Protein AF-A0A8T2R249-F1 (afdb_monomer)

pLDDT: mean 92.44, std 13.77, range [27.62, 98.5]

Foldseek 3Di:
DQVVLVHDPCLLVVLQDDWDKDKDKAKAFADQCLVPDFRFDWAFDQAAKKKKDWDQPDWWKWWADPNDTDTDHADVPDIDMAGGDLNCFQQLNPDDRTTMGTTHHHPDMIMMMMMGIHGDQQRWGHHHPVNDDPVRHRPDDTDGSVVVVVVRVPDPPPPDD

Radius of gyration: 17.22 Å; Cα contacts (8 Å, |Δi|>4): 319; chains: 1; bounding box: 46×31×44 Å

Organism: Ceratopteris richardii (NCBI:txid49495)

Nearest PDB structures (foldseek):
  6lsv-assembly2_B  TM=9.451E-01  e=2.651E-16  Arabidopsis thaliana
  5gja-assembly1_H  TM=9.416E-01  e=1.551E-15  Arabidopsis thaliana
  8x7c-assembly2_A  TM=9.583E-01  e=2.636E-15  Zea mays
  8x7d-assembly2_B  TM=9.302E-01  e=1.226E-15  Oryza sativa
  5o7y-assembly1_A  TM=8.932E-01  e=1.454E-14  Papaver somniferum

Secondary structure (DSSP, 8-state):
-TGGGTS-TTHHHHHH-SEEEEEEEEEE---S-TTS-EEEEEEPPPSSEEEEE--TT---EEEEETTEEEE-PPPTT--EEEE-HHHHHHTTTSS----EEEE--SS--EEEEEEEEEEPTT-EE---GGG-BTTB---S--EEHHHHHHHHTTTSSTT--

Mean predicted aligned error: 4.68 Å

Sequence (161 aa):
MSESLGLSAHRLEEMMGEMQQTILVNHYPPCPRPDLAIGIDTHTDVGAVSCLWQPDDVVGLQVLREGEWHPVSSARGALTIIVADQVQIAS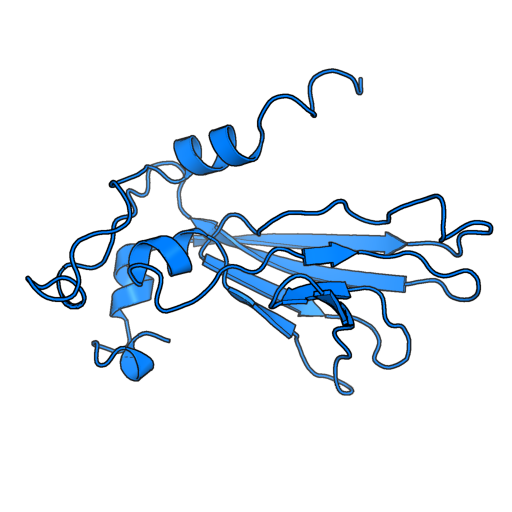NGIFKSPLHRGVLNKDKNRVSILSFYQLNPEQLVSPLEDLISDSSPPMYQPTRFKDHEQAAKGPLSANAS

InterPro domains:
  IPR005123 Oxoglutarate/iron-dependent dioxygenase domain [PS51471] (19-119)
  IPR027443 Isopenicillin N synthase-like superfamily [G3DSA:2.60.120.330] (1-153)
  IPR044861 Isopenicillin N synthase-like, Fe(2+) 2OG dioxygenase domain [PF03171] (21-118)
  IPR050295 Plant 2-oxoglutarate-dependent oxidoreductases [PTHR47991] (1-145)

Solvent-accessible surface area (backbone atoms only — not comparable to full-atom values): 9202 Å² total; per-residue (Å²): 115,26,50,85,72,76,43,58,74,54,55,54,54,67,58,46,53,70,64,49,79,49,79,47,80,48,79,43,65,51,27,96,53,37,91,81,48,69,68,39,70,82,41,63,51,81,24,44,39,34,44,34,38,54,55,59,89,58,79,32,46,31,38,54,53,100,92,42,80,40,78,52,80,40,58,82,94,44,69,50,76,44,50,6,45,51,42,14,40,32,51,56,58,72,48,66,43,52,45,29,31,29,49,45,40,64,83,52,73,44,58,35,42,38,38,38,34,29,53,40,55,79,38,64,42,37,42,40,70,94,71,49,43,97,92,37,63,78,82,53,73,74,40,36,43,45,59,52,52,54,59,77,56,53,99,76,71,87,86,79,131

Structure (mmCIF, N/CA/C/O backbone):
data_AF-A0A8T2R249-F1
#
_entry.id   AF-A0A8T2R249-F1
#
loop_
_atom_site.group_PDB
_atom_site.id
_atom_site.type_symbol
_atom_site.label_atom_id
_atom_site.label_alt_id
_atom_site.label_comp_id
_atom_site.label_asym_id
_atom_site.label_entity_id
_atom_site.label_seq_id
_atom_site.pdbx_PDB_ins_code
_atom_site.Cartn_x
_atom_site.Cartn_y
_atom_site.Cartn_z
_atom_site.occupancy
_atom_site.B_iso_or_equiv
_atom_site.auth_seq_id
_atom_site.auth_comp_id
_atom_site.auth_asym_id
_atom_site.auth_atom_id
_atom_site.pdbx_PDB_model_num
ATOM 1 N N . MET A 1 1 ? -14.879 2.872 2.490 1.00 95.12 1 MET A N 1
ATOM 2 C CA . MET A 1 1 ? -14.171 1.816 3.255 1.00 95.12 1 MET A CA 1
ATOM 3 C C . MET A 1 1 ? -14.852 1.533 4.590 1.00 95.12 1 MET A C 1
ATOM 5 O O . MET A 1 1 ? -15.062 0.369 4.889 1.00 95.12 1 MET A O 1
ATOM 9 N N . SER A 1 2 ? -15.236 2.543 5.381 1.00 98.19 2 SER A N 1
ATOM 10 C CA . SER A 1 2 ? -15.933 2.315 6.661 1.00 98.19 2 SER A CA 1
ATOM 11 C C . SER A 1 2 ? -17.276 1.594 6.483 1.00 98.19 2 SER A C 1
ATOM 13 O O . SER A 1 2 ? -17.535 0.595 7.142 1.00 98.19 2 SER A O 1
ATOM 15 N N . GLU A 1 3 ? -18.097 2.025 5.522 1.00 98.19 3 GLU A N 1
ATOM 16 C CA . GLU A 1 3 ? -19.424 1.430 5.287 1.00 98.19 3 GLU A CA 1
ATOM 17 C C . GLU A 1 3 ? -19.356 -0.041 4.857 1.00 98.19 3 GLU A C 1
ATOM 19 O O . GLU A 1 3 ? -20.197 -0.840 5.254 1.00 98.19 3 GLU A O 1
ATOM 24 N N . SER A 1 4 ? -18.322 -0.446 4.107 1.00 97.69 4 SER A N 1
ATOM 25 C CA . SER A 1 4 ? -18.124 -1.861 3.750 1.00 97.69 4 SER A CA 1
ATOM 26 C C . SER A 1 4 ? -17.741 -2.739 4.944 1.00 97.69 4 SER A C 1
ATOM 28 O O . SER A 1 4 ? -17.812 -3.957 4.838 1.00 97.69 4 SER A O 1
ATOM 30 N N . LEU A 1 5 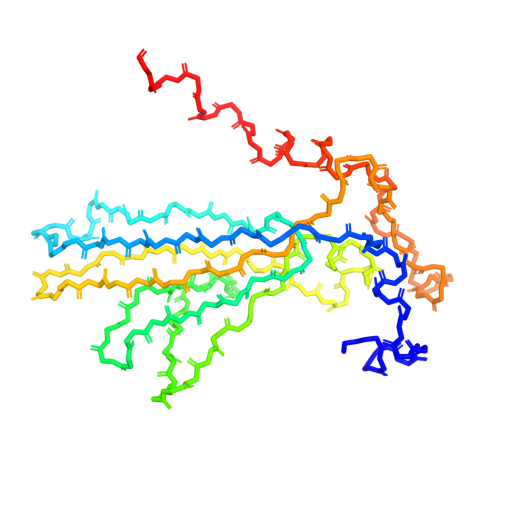? -17.339 -2.131 6.065 1.00 97.38 5 LEU A N 1
ATOM 31 C CA . LEU A 1 5 ? -17.143 -2.804 7.350 1.00 97.38 5 LEU A CA 1
ATOM 32 C C . LEU A 1 5 ? -18.419 -2.781 8.216 1.00 97.38 5 LEU A C 1
ATOM 34 O O . LEU A 1 5 ? -18.386 -3.251 9.346 1.00 97.38 5 LEU A O 1
ATOM 38 N N . GLY A 1 6 ? -19.531 -2.223 7.719 1.00 97.75 6 GLY A N 1
ATOM 39 C CA . GLY A 1 6 ? -20.770 -2.046 8.484 1.00 97.75 6 GLY A CA 1
ATOM 40 C C . GLY A 1 6 ? -20.739 -0.875 9.473 1.00 97.75 6 GLY A C 1
ATOM 41 O O . GLY A 1 6 ? -21.568 -0.823 10.376 1.00 97.75 6 GLY A O 1
ATOM 42 N N . LEU A 1 7 ? -19.789 0.051 9.319 1.00 97.94 7 LEU A N 1
ATOM 43 C CA . LEU A 1 7 ? -19.567 1.176 10.232 1.00 97.94 7 LEU A CA 1
ATOM 44 C C . LEU A 1 7 ? -20.142 2.483 9.676 1.00 97.94 7 LEU A C 1
ATOM 46 O O . LEU A 1 7 ? -20.473 2.580 8.491 1.00 97.94 7 LEU A O 1
ATOM 50 N N . SER A 1 8 ? -20.194 3.526 10.512 1.00 97.75 8 SER A N 1
ATOM 51 C CA . SER A 1 8 ? -20.499 4.882 10.043 1.00 97.75 8 SER A CA 1
ATOM 52 C C . SER A 1 8 ? -19.479 5.334 8.989 1.00 97.75 8 SER A C 1
ATOM 54 O O . SER A 1 8 ? -18.302 4.964 9.046 1.00 97.75 8 SER A O 1
ATOM 56 N N . ALA A 1 9 ? -19.912 6.148 8.020 1.00 97.06 9 ALA A N 1
ATOM 57 C CA . ALA A 1 9 ? -19.099 6.521 6.856 1.00 97.06 9 ALA A CA 1
ATOM 58 C C . ALA A 1 9 ? -17.700 7.060 7.218 1.00 97.06 9 ALA A C 1
ATOM 60 O O . ALA A 1 9 ? -16.714 6.729 6.553 1.00 97.06 9 ALA A O 1
ATOM 61 N N . HIS A 1 10 ? -17.595 7.782 8.334 1.00 96.62 10 HIS A N 1
ATOM 62 C CA . HIS A 1 10 ? -16.374 8.453 8.778 1.00 96.62 10 HIS A CA 1
ATOM 63 C C . HIS A 1 10 ? -15.566 7.678 9.829 1.00 96.62 10 HIS A C 1
ATOM 65 O O . HIS A 1 10 ? -14.514 8.145 10.241 1.00 96.62 10 HIS A O 1
ATOM 71 N N . ARG A 1 11 ? -15.976 6.469 10.240 1.00 97.94 11 ARG A N 1
ATOM 72 C CA . ARG A 1 11 ? -15.337 5.751 11.363 1.00 97.94 11 ARG A CA 1
ATOM 73 C C . ARG A 1 11 ? -13.834 5.500 11.188 1.00 97.94 11 ARG A C 1
ATOM 75 O O . ARG A 1 11 ? -13.075 5.616 12.150 1.00 97.94 11 ARG A O 1
ATOM 82 N N . LEU A 1 12 ? -13.385 5.147 9.979 1.00 97.44 12 LEU A N 1
ATOM 83 C CA . LEU A 1 12 ? -11.949 5.010 9.696 1.00 97.44 12 LEU A CA 1
ATOM 84 C C . LEU A 1 12 ? -11.249 6.371 9.678 1.00 97.44 12 LEU A C 1
ATOM 86 O O . LEU A 1 12 ? -10.172 6.490 10.243 1.00 97.44 12 LEU A O 1
ATOM 90 N N 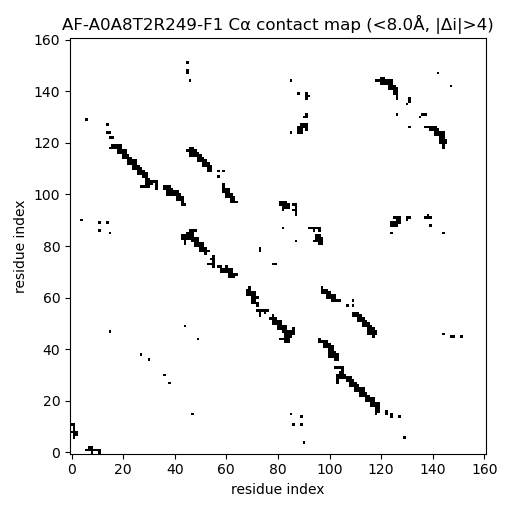. GLU A 1 13 ? -11.857 7.390 9.074 1.00 96.00 13 GLU A N 1
ATOM 91 C CA . GLU A 1 13 ? -11.309 8.752 9.020 1.00 96.00 13 GLU A CA 1
ATOM 92 C C . GLU A 1 13 ? -11.108 9.329 10.430 1.00 96.00 13 GLU A C 1
ATOM 94 O O . GLU A 1 13 ? -10.028 9.812 10.748 1.00 96.00 13 GLU A O 1
ATOM 99 N N . GLU A 1 14 ? -12.092 9.162 11.316 1.00 97.38 14 GLU A N 1
ATOM 100 C CA . GLU A 1 14 ? -12.011 9.540 12.731 1.00 97.38 14 GLU A CA 1
ATOM 101 C C . GLU A 1 14 ? -10.859 8.838 13.468 1.00 97.38 14 GLU A C 1
ATOM 103 O O . GLU A 1 14 ? -10.203 9.447 14.309 1.00 97.38 14 GLU A O 1
ATOM 108 N N . MET A 1 15 ? -10.597 7.560 13.158 1.00 97.38 15 MET A N 1
ATOM 109 C CA . MET A 1 15 ? -9.461 6.814 13.719 1.00 97.38 15 MET A CA 1
ATOM 110 C C . MET A 1 15 ? -8.115 7.289 13.160 1.00 97.38 15 MET A C 1
ATOM 112 O O . MET A 1 15 ? -7.117 7.242 13.874 1.00 97.38 15 MET A O 1
ATOM 116 N N . MET A 1 16 ? -8.056 7.733 11.903 1.00 96.12 16 MET A N 1
ATOM 117 C CA . MET A 1 16 ? -6.815 8.235 11.298 1.00 96.12 16 MET A CA 1
ATOM 118 C C . MET A 1 16 ? -6.513 9.685 11.704 1.00 96.12 16 MET A C 1
ATOM 120 O O . MET A 1 16 ? -5.348 10.077 11.721 1.00 96.12 16 MET A O 1
ATOM 124 N N . GLY A 1 17 ? -7.535 10.467 12.059 1.00 95.62 17 GLY A N 1
ATOM 125 C CA . GLY A 1 17 ? -7.393 11.881 12.396 1.00 95.62 17 GLY A CA 1
ATOM 126 C C . GLY A 1 17 ? -6.954 12.729 11.198 1.00 95.62 17 GLY A C 1
ATOM 127 O O . GLY A 1 17 ? -7.153 12.361 10.039 1.00 95.62 17 GLY A O 1
ATOM 128 N N . GLU A 1 18 ? -6.347 13.884 11.475 1.00 95.00 18 GLU A N 1
ATOM 129 C CA . GLU A 1 18 ? -5.757 14.715 10.424 1.00 95.00 18 GLU A CA 1
ATOM 130 C C . GLU A 1 18 ? -4.595 13.982 9.741 1.00 95.00 18 GLU A C 1
ATOM 132 O O . GLU A 1 18 ? -3.680 13.467 10.392 1.00 95.00 18 GLU A O 1
ATOM 137 N N . MET A 1 19 ? -4.625 13.970 8.408 1.00 95.50 19 MET A N 1
ATOM 138 C CA . MET A 1 19 ? -3.622 13.314 7.578 1.00 95.50 19 MET A CA 1
ATOM 139 C C . MET A 1 19 ? -2.840 14.330 6.749 1.00 95.50 19 MET A C 1
ATOM 141 O O . MET A 1 19 ? -3.387 15.310 6.244 1.00 95.50 19 MET A O 1
ATOM 145 N N . GLN A 1 20 ? -1.559 14.044 6.551 1.00 95.62 20 GLN A N 1
ATOM 146 C CA . GLN A 1 20 ? -0.689 14.761 5.633 1.00 95.62 20 GLN A CA 1
ATOM 147 C C . GLN A 1 20 ? -0.602 14.016 4.300 1.00 95.62 20 GLN A C 1
ATOM 149 O O . GLN A 1 20 ? -0.419 12.798 4.257 1.00 95.62 20 GLN A O 1
ATOM 154 N N . GLN A 1 21 ? -0.694 14.767 3.203 1.00 96.38 21 GLN A N 1
ATOM 155 C CA . GLN A 1 21 ? -0.478 14.246 1.860 1.00 96.38 21 GLN A CA 1
ATOM 156 C C . GLN A 1 21 ? 0.978 14.454 1.429 1.00 96.38 21 GLN A C 1
ATOM 158 O O . GLN A 1 21 ? 1.487 15.576 1.467 1.00 96.38 21 GLN A O 1
ATOM 163 N N . THR A 1 22 ? 1.614 13.389 0.945 1.00 95.62 22 THR A N 1
ATOM 164 C CA . THR A 1 22 ? 2.954 13.433 0.343 1.00 95.62 22 THR A CA 1
ATOM 165 C C . THR A 1 22 ? 2.884 12.898 -1.081 1.00 95.62 22 THR A C 1
ATOM 167 O O . THR A 1 22 ? 2.353 11.812 -1.303 1.00 95.62 22 THR A O 1
ATOM 170 N N . ILE A 1 23 ? 3.432 13.635 -2.052 1.00 97.06 23 ILE A N 1
ATOM 171 C CA . ILE A 1 23 ? 3.497 13.202 -3.454 1.00 97.06 23 ILE A CA 1
ATOM 172 C C . ILE A 1 23 ? 4.936 12.832 -3.811 1.00 97.06 23 ILE A C 1
ATOM 174 O O . ILE A 1 23 ? 5.854 13.624 -3.610 1.00 97.06 23 ILE A O 1
ATOM 178 N N . LEU A 1 24 ? 5.116 11.644 -4.386 1.00 95.88 24 LEU A N 1
ATOM 179 C CA . LEU A 1 24 ? 6.390 11.136 -4.882 1.00 95.88 24 LEU A CA 1
ATOM 180 C C . LEU A 1 24 ? 6.286 10.833 -6.377 1.00 95.88 24 LEU A C 1
ATOM 182 O O . LEU A 1 24 ? 5.368 10.143 -6.822 1.00 95.88 24 LEU A O 1
ATOM 186 N N . VAL A 1 25 ? 7.258 11.312 -7.149 1.00 97.06 25 VAL A N 1
ATOM 187 C CA . VAL A 1 25 ? 7.397 10.978 -8.569 1.00 97.06 25 VAL A CA 1
ATOM 188 C C . VAL A 1 25 ? 8.602 10.066 -8.730 1.00 97.06 25 VAL A C 1
ATOM 190 O O . VAL A 1 25 ? 9.734 10.483 -8.497 1.00 97.06 25 VAL A O 1
ATOM 193 N N . ASN A 1 26 ? 8.359 8.830 -9.152 1.00 96.06 26 ASN A N 1
ATOM 194 C CA . ASN A 1 26 ? 9.415 7.863 -9.420 1.00 96.06 26 ASN A CA 1
ATOM 195 C C . ASN A 1 26 ? 9.686 7.780 -10.920 1.00 96.06 26 ASN A C 1
ATOM 197 O O . ASN A 1 26 ? 8.752 7.679 -11.718 1.00 96.06 26 ASN A O 1
ATOM 201 N N . HIS A 1 27 ? 10.964 7.758 -11.290 1.00 96.12 27 HIS A N 1
ATOM 202 C CA . HIS A 1 27 ? 11.421 7.530 -12.656 1.00 96.12 27 HIS A CA 1
ATOM 203 C C . HIS A 1 27 ? 12.341 6.308 -1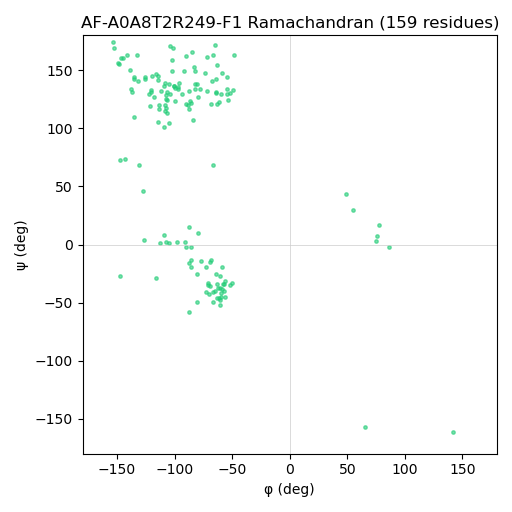2.698 1.00 96.12 27 HIS A C 1
ATOM 205 O O . HIS A 1 27 ? 13.397 6.293 -12.069 1.00 96.12 27 HIS A O 1
ATOM 211 N N . TYR A 1 28 ? 11.938 5.295 -13.462 1.00 96.06 28 TYR A N 1
ATOM 212 C CA . TYR A 1 28 ? 12.654 4.038 -13.634 1.00 96.06 28 TYR A CA 1
ATOM 213 C C . TYR A 1 28 ? 13.122 3.915 -15.092 1.00 96.06 28 TYR A C 1
ATOM 215 O O . TYR A 1 28 ? 12.289 3.665 -15.973 1.00 96.06 28 TYR A O 1
ATOM 223 N N . PRO A 1 29 ? 14.421 4.096 -15.379 1.00 95.88 29 PRO A N 1
ATOM 224 C CA . PRO A 1 29 ? 14.945 3.923 -16.727 1.00 95.88 29 PRO A CA 1
ATOM 225 C C . PRO A 1 29 ? 14.988 2.439 -17.143 1.00 95.88 29 PRO A C 1
ATOM 227 O O . PRO A 1 29 ? 14.977 1.558 -16.275 1.00 95.88 29 PRO A O 1
ATOM 230 N N . PRO A 1 30 ? 15.084 2.143 -18.455 1.00 96.50 30 PRO A N 1
ATOM 231 C CA . PRO A 1 30 ? 15.343 0.798 -18.946 1.00 96.50 30 PRO A CA 1
ATOM 232 C C . PRO A 1 30 ? 16.570 0.173 -18.278 1.00 96.50 30 PRO A C 1
ATOM 234 O O . PRO A 1 30 ? 17.646 0.771 -18.223 1.00 96.50 30 PRO A O 1
ATOM 237 N N . CYS A 1 31 ? 16.416 -1.053 -17.790 1.00 97.00 31 CYS A N 1
ATOM 238 C CA . CYS A 1 31 ? 17.463 -1.807 -17.120 1.00 97.00 31 CYS A CA 1
ATOM 239 C C . CYS A 1 31 ? 17.939 -2.956 -18.023 1.00 97.00 31 CYS A C 1
ATOM 241 O O . CYS A 1 31 ? 17.137 -3.831 -18.341 1.00 97.00 31 CYS A O 1
ATOM 243 N N . PRO A 1 32 ? 19.228 -3.030 -18.415 1.00 96.19 32 PRO A N 1
ATOM 244 C CA . PRO A 1 32 ? 19.736 -4.110 -19.270 1.00 96.19 32 PRO A CA 1
ATOM 245 C C . PRO A 1 32 ? 19.601 -5.516 -18.668 1.00 96.19 32 PRO A C 1
ATOM 247 O O . PRO A 1 32 ? 19.540 -6.499 -19.411 1.00 96.19 32 PRO A O 1
ATOM 250 N N . ARG A 1 33 ? 19.584 -5.599 -17.331 1.00 96.06 33 ARG A N 1
ATOM 251 C CA . ARG A 1 33 ? 19.488 -6.824 -16.526 1.00 96.06 33 ARG A CA 1
ATOM 252 C C . ARG A 1 33 ? 18.393 -6.674 -15.459 1.00 96.06 33 ARG A C 1
ATOM 254 O O . ARG A 1 33 ? 18.712 -6.595 -14.274 1.00 96.06 33 ARG A O 1
ATOM 261 N N . PRO A 1 34 ? 17.108 -6.606 -15.860 1.00 94.75 34 PRO A N 1
ATOM 262 C CA . PRO A 1 34 ? 16.000 -6.439 -14.917 1.00 94.75 34 PRO A CA 1
ATOM 263 C C . PRO A 1 34 ? 15.793 -7.686 -14.040 1.00 94.75 34 PRO A C 1
ATOM 265 O O . PRO A 1 34 ? 15.099 -7.627 -13.037 1.00 94.75 34 PRO A O 1
ATOM 268 N N . ASP A 1 35 ? 16.419 -8.809 -14.401 1.00 94.62 35 ASP A N 1
ATOM 269 C CA . ASP A 1 35 ? 16.510 -10.031 -13.604 1.00 94.62 35 ASP A CA 1
ATOM 270 C C . ASP A 1 35 ? 17.462 -9.909 -12.401 1.00 94.62 35 ASP A C 1
ATOM 272 O O . ASP A 1 35 ? 17.363 -10.700 -11.468 1.00 94.62 35 ASP A O 1
ATOM 276 N N . LEU A 1 36 ? 18.375 -8.927 -12.412 1.00 95.94 36 LEU A N 1
ATOM 277 C CA . LEU A 1 36 ? 19.380 -8.709 -11.363 1.00 95.94 36 LEU A CA 1
ATOM 278 C C . LEU A 1 36 ? 19.173 -7.415 -10.562 1.00 95.94 36 LEU A C 1
ATOM 280 O O . LEU A 1 36 ? 19.991 -7.102 -9.700 1.00 95.94 36 LEU A O 1
ATOM 284 N N . ALA A 1 37 ? 18.132 -6.637 -10.857 1.00 95.38 37 ALA A N 1
ATOM 285 C CA . ALA A 1 37 ? 17.889 -5.343 -10.229 1.00 95.38 37 ALA A CA 1
ATOM 286 C C . ALA A 1 37 ? 16.404 -5.146 -9.909 1.00 95.38 37 ALA A C 1
ATOM 288 O O . ALA A 1 37 ? 15.530 -5.639 -10.620 1.00 95.38 37 ALA A O 1
ATOM 289 N N . ILE A 1 38 ? 16.125 -4.377 -8.858 1.00 95.50 38 ILE A N 1
ATOM 290 C CA . ILE A 1 38 ? 14.772 -3.999 -8.445 1.00 95.50 38 ILE A CA 1
ATOM 291 C C . ILE A 1 38 ? 14.627 -2.476 -8.492 1.00 95.50 38 ILE A C 1
ATOM 293 O O . ILE A 1 38 ? 15.589 -1.751 -8.249 1.00 95.50 38 ILE A O 1
ATOM 297 N N . GLY A 1 39 ? 13.442 -1.984 -8.854 1.00 95.19 39 GLY A N 1
ATOM 298 C CA . GLY A 1 39 ? 13.154 -0.551 -8.886 1.00 95.19 39 GLY A CA 1
ATOM 299 C C . GLY A 1 39 ? 12.836 -0.008 -7.497 1.00 95.19 39 GLY A C 1
ATOM 300 O O . GLY A 1 39 ? 13.404 0.993 -7.078 1.00 95.19 39 GLY A O 1
ATOM 301 N N . ILE A 1 40 ? 11.935 -0.677 -6.781 1.00 94.88 40 ILE A N 1
ATOM 302 C CA . ILE A 1 40 ? 11.709 -0.474 -5.347 1.00 94.88 40 ILE A CA 1
ATOM 303 C C . ILE A 1 40 ? 11.525 -1.843 -4.703 1.00 94.88 40 ILE A C 1
ATOM 305 O O . ILE A 1 40 ? 10.830 -2.697 -5.264 1.00 94.88 40 ILE A O 1
ATOM 309 N N . ASP A 1 41 ? 12.203 -2.051 -3.577 1.00 95.06 41 ASP A N 1
ATOM 310 C CA . ASP A 1 41 ? 12.238 -3.335 -2.882 1.00 95.06 41 ASP A CA 1
ATOM 311 C C . ASP A 1 41 ? 10.854 -3.743 -2.346 1.00 95.06 41 ASP A C 1
ATOM 313 O O . ASP A 1 41 ? 9.884 -2.986 -2.409 1.00 95.06 41 ASP A O 1
ATOM 317 N N . THR A 1 42 ? 10.749 -4.969 -1.849 1.00 95.94 42 THR A N 1
ATOM 318 C CA . THR A 1 42 ? 9.526 -5.525 -1.274 1.00 95.94 42 THR A CA 1
ATOM 319 C C . THR A 1 42 ? 9.175 -4.824 0.035 1.00 95.94 42 THR A C 1
ATOM 321 O O . THR A 1 42 ? 9.947 -4.872 0.988 1.00 95.94 42 THR A O 1
ATOM 324 N N . HIS A 1 43 ? 7.996 -4.209 0.099 1.00 95.88 43 HIS A N 1
ATOM 325 C CA . HIS A 1 43 ? 7.513 -3.503 1.287 1.00 95.88 43 HIS A CA 1
ATOM 326 C C . HIS A 1 43 ? 5.981 -3.477 1.352 1.00 95.88 43 HIS A C 1
ATOM 328 O O . HIS A 1 43 ? 5.295 -3.847 0.398 1.00 95.88 43 HIS A O 1
ATOM 334 N N . THR A 1 44 ? 5.450 -3.057 2.497 1.00 96.88 44 THR A N 1
ATOM 335 C CA . THR A 1 44 ? 4.088 -2.529 2.638 1.00 96.88 44 THR A CA 1
ATOM 336 C C . THR A 1 44 ? 4.145 -1.008 2.727 1.00 96.88 44 THR A C 1
ATOM 338 O O . THR A 1 44 ? 5.182 -0.436 3.074 1.00 96.88 44 THR A O 1
ATOM 341 N N . ASP A 1 45 ? 3.034 -0.342 2.418 1.00 96.19 45 ASP A N 1
ATOM 342 C CA . ASP A 1 45 ? 2.948 1.106 2.580 1.00 96.19 45 ASP A CA 1
ATOM 343 C C . ASP A 1 45 ? 2.629 1.470 4.031 1.00 96.19 45 ASP A C 1
ATOM 345 O O . ASP A 1 45 ? 1.692 0.945 4.638 1.00 96.19 45 ASP A O 1
ATOM 349 N N . VAL A 1 46 ? 3.365 2.445 4.564 1.00 92.88 46 VAL A N 1
ATOM 350 C CA . VAL A 1 46 ? 3.084 3.039 5.872 1.00 92.88 46 VAL A CA 1
ATOM 351 C C . VAL A 1 46 ? 2.149 4.237 5.693 1.00 92.88 46 VAL A C 1
ATOM 353 O O . VAL A 1 46 ? 2.483 5.202 5.010 1.00 92.88 46 VAL A O 1
ATOM 356 N N . GLY A 1 47 ? 0.977 4.200 6.329 1.00 95.88 47 GLY A N 1
ATOM 357 C CA . GLY A 1 47 ? -0.040 5.255 6.233 1.00 95.88 47 GLY A CA 1
ATOM 358 C C . GLY A 1 47 ? -1.453 4.682 6.192 1.00 95.88 47 GLY A C 1
ATOM 359 O O . GLY A 1 47 ? -1.665 3.530 6.574 1.00 95.88 47 GLY A O 1
ATOM 360 N N . ALA A 1 48 ? -2.415 5.477 5.722 1.00 97.25 48 ALA A N 1
ATOM 361 C CA . ALA A 1 48 ? -3.801 5.050 5.546 1.00 97.25 48 ALA A CA 1
ATOM 362 C C . ALA A 1 48 ? -4.035 4.392 4.174 1.00 97.25 48 ALA A C 1
ATOM 364 O O . ALA A 1 48 ? -4.432 3.228 4.092 1.00 97.25 48 ALA A O 1
ATOM 365 N N . VAL A 1 49 ? -3.755 5.126 3.095 1.00 97.62 49 VAL A N 1
ATOM 366 C CA . VAL A 1 49 ? -3.871 4.658 1.706 1.00 97.62 49 VAL A CA 1
ATOM 367 C C . VAL A 1 49 ? -2.827 5.331 0.816 1.00 97.62 49 VAL A C 1
ATOM 369 O O . VAL A 1 49 ? -2.401 6.458 1.091 1.00 97.62 49 VAL A O 1
ATOM 372 N N . SER A 1 50 ? -2.488 4.668 -0.288 1.00 97.38 50 SER A N 1
ATOM 373 C CA . SER A 1 50 ? -1.661 5.221 -1.361 1.00 97.38 50 SER A CA 1
ATOM 374 C C . SER A 1 50 ? -2.421 5.209 -2.680 1.00 97.38 50 SER A C 1
ATOM 376 O O . SER A 1 50 ? -3.007 4.197 -3.070 1.00 97.38 50 SER A O 1
ATOM 378 N N . CYS A 1 51 ? -2.383 6.329 -3.396 1.00 97.44 51 CYS A N 1
ATOM 379 C CA . CYS A 1 51 ? -2.967 6.479 -4.724 1.00 97.44 51 CYS A CA 1
ATOM 380 C C . CYS A 1 51 ? -1.844 6.516 -5.758 1.00 97.44 51 CYS A C 1
ATOM 382 O O . CYS A 1 51 ? -1.060 7.464 -5.795 1.00 97.44 51 CYS A O 1
ATOM 384 N N . LEU A 1 52 ? -1.774 5.495 -6.604 1.00 96.94 52 LEU A N 1
ATOM 385 C CA . LEU A 1 52 ? -0.754 5.337 -7.630 1.00 96.94 52 LEU A CA 1
ATOM 386 C C . LEU A 1 52 ? -1.338 5.612 -9.015 1.00 96.94 52 LEU A C 1
ATOM 388 O O . LEU A 1 52 ? -2.260 4.932 -9.467 1.00 96.94 52 LEU A O 1
ATOM 392 N N . TRP A 1 53 ? -0.714 6.540 -9.728 1.00 95.88 53 TRP A N 1
ATOM 393 C CA . TRP A 1 53 ? -0.819 6.650 -11.174 1.00 95.88 53 TRP A CA 1
ATOM 394 C C . TRP A 1 53 ? 0.410 6.031 -11.847 1.00 95.88 53 TRP A C 1
ATOM 396 O O . TRP A 1 53 ? 1.551 6.268 -11.439 1.00 95.88 53 TRP A O 1
ATOM 406 N N . GLN A 1 54 ? 0.178 5.267 -12.912 1.00 92.88 54 GLN A N 1
ATOM 407 C CA . GLN A 1 54 ? 1.216 4.723 -13.786 1.00 92.88 54 GLN A CA 1
ATOM 408 C C . GLN A 1 54 ? 0.679 4.577 -15.225 1.00 92.88 54 GLN A C 1
ATOM 410 O O . GLN A 1 54 ? -0.537 4.458 -15.399 1.00 92.88 54 GLN A O 1
ATOM 415 N N . PRO A 1 55 ? 1.555 4.571 -16.248 1.00 90.44 55 PRO A N 1
ATOM 416 C CA . PRO A 1 55 ? 1.179 4.286 -17.631 1.00 90.44 55 PRO A CA 1
ATOM 417 C C . PRO A 1 55 ? 0.441 2.949 -17.778 1.00 90.44 55 PRO A C 1
ATOM 419 O O . PRO A 1 55 ? 0.766 1.974 -17.102 1.00 90.44 55 PRO A O 1
ATOM 422 N N . ASP A 1 56 ? -0.528 2.898 -18.693 1.00 89.12 56 ASP A N 1
ATOM 423 C CA . ASP A 1 56 ? -1.329 1.703 -18.994 1.00 89.12 56 ASP A CA 1
ATOM 424 C C . ASP A 1 56 ? -0.571 0.676 -19.859 1.00 89.12 56 ASP A C 1
ATOM 426 O O . ASP A 1 56 ? -0.971 -0.484 -19.946 1.00 89.12 56 ASP A O 1
ATOM 430 N N . ASP A 1 57 ? 0.549 1.074 -20.467 1.00 88.94 57 ASP A N 1
ATOM 431 C CA . ASP A 1 57 ? 1.348 0.268 -21.393 1.00 88.94 57 ASP A CA 1
ATOM 432 C C . ASP A 1 57 ? 2.710 -0.187 -20.823 1.00 88.94 57 ASP A C 1
ATOM 434 O O . ASP A 1 57 ? 3.542 -0.734 -21.563 1.00 88.94 57 ASP A O 1
ATOM 438 N N . VAL A 1 58 ? 2.945 0.038 -19.521 1.00 88.50 58 VAL A N 1
ATOM 439 C CA . VAL A 1 58 ? 4.160 -0.377 -18.800 1.00 88.50 58 VAL A CA 1
ATOM 440 C C . VAL A 1 58 ? 3.809 -1.005 -17.452 1.00 88.50 58 VAL A C 1
ATOM 442 O O . VAL A 1 58 ? 3.432 -0.326 -16.498 1.00 88.50 58 VAL A O 1
ATOM 445 N N . VAL A 1 59 ? 4.005 -2.318 -17.338 1.00 87.44 59 VAL A N 1
ATOM 446 C CA . VAL A 1 59 ? 3.864 -3.036 -16.066 1.00 87.44 59 VAL A CA 1
ATOM 447 C C . VAL A 1 59 ? 5.126 -2.836 -15.231 1.00 87.44 59 VAL A C 1
ATOM 449 O O . VAL A 1 59 ? 6.232 -3.106 -15.696 1.00 87.44 59 VAL A O 1
ATOM 452 N N . GLY A 1 60 ? 4.963 -2.384 -13.988 1.00 92.12 60 GLY A N 1
ATOM 453 C CA . GLY A 1 60 ? 6.080 -2.252 -13.049 1.00 92.12 60 GLY A CA 1
ATOM 454 C C . GLY A 1 60 ? 5.713 -2.487 -11.591 1.00 92.12 60 GLY A C 1
ATOM 455 O O . GLY A 1 60 ? 6.563 -2.939 -10.840 1.00 92.12 60 GLY A O 1
ATOM 456 N N . LEU A 1 61 ? 4.466 -2.252 -11.176 1.00 96.38 61 LEU A N 1
ATOM 457 C CA . LEU A 1 61 ? 4.007 -2.664 -9.849 1.00 96.38 61 LEU A CA 1
ATOM 458 C C . LEU A 1 61 ? 3.694 -4.168 -9.837 1.00 96.38 61 LEU A C 1
ATOM 460 O O . LEU A 1 61 ? 2.987 -4.665 -10.718 1.00 96.38 61 LEU A O 1
ATOM 464 N N . GLN A 1 62 ? 4.175 -4.871 -8.814 1.00 97.44 62 GLN A N 1
ATOM 465 C CA . GLN A 1 62 ? 3.756 -6.230 -8.486 1.00 97.44 62 GLN A CA 1
ATOM 466 C C . GLN A 1 62 ? 3.290 -6.307 -7.035 1.00 97.44 62 GLN A C 1
ATOM 468 O O . GLN A 1 62 ? 3.903 -5.695 -6.165 1.00 97.44 62 GLN A O 1
ATOM 473 N N . VAL A 1 63 ? 2.246 -7.091 -6.781 1.00 97.75 63 VAL A N 1
ATOM 474 C CA . VAL A 1 63 ? 1.734 -7.396 -5.437 1.00 97.75 63 VAL A CA 1
ATOM 475 C C . VAL A 1 63 ? 1.920 -8.879 -5.144 1.00 97.75 63 VAL A C 1
ATOM 477 O O . VAL A 1 63 ? 1.752 -9.713 -6.035 1.00 97.75 63 VAL A O 1
ATOM 480 N N . LEU A 1 64 ? 2.282 -9.212 -3.910 1.00 97.62 64 LEU A N 1
ATOM 481 C CA . LEU A 1 64 ? 2.396 -10.589 -3.454 1.00 97.62 64 LEU A CA 1
ATOM 482 C C . LEU A 1 64 ? 1.025 -11.070 -2.978 1.00 97.62 64 LEU A C 1
ATOM 484 O O . LEU A 1 64 ? 0.437 -10.496 -2.059 1.00 97.62 64 LEU A O 1
ATOM 488 N N . ARG A 1 65 ? 0.524 -12.146 -3.576 1.00 94.81 65 ARG A N 1
ATOM 489 C CA . ARG A 1 65 ? -0.720 -12.801 -3.172 1.00 94.81 65 ARG A CA 1
ATOM 490 C C . ARG A 1 65 ? -0.503 -14.304 -3.190 1.00 94.81 65 ARG A C 1
ATOM 492 O O . ARG A 1 65 ? 0.031 -14.832 -4.150 1.00 94.81 65 ARG A O 1
ATOM 499 N N . GLU A 1 66 ? -0.897 -14.982 -2.112 1.00 94.88 66 GLU A N 1
ATOM 500 C CA . GLU A 1 66 ? -0.838 -16.454 -2.021 1.00 94.88 66 GLU A CA 1
ATOM 501 C C . GLU A 1 66 ? 0.571 -17.034 -2.304 1.00 94.88 66 GLU A C 1
ATOM 503 O O . GLU A 1 66 ? 0.717 -18.159 -2.762 1.00 94.88 66 GLU A O 1
ATOM 508 N N . GLY A 1 67 ? 1.626 -16.266 -1.995 1.00 95.38 67 GLY A N 1
ATOM 509 C CA . GLY A 1 67 ? 3.024 -16.655 -2.220 1.00 95.38 67 GLY A CA 1
ATOM 510 C C . GLY A 1 67 ? 3.564 -16.341 -3.619 1.00 95.38 67 GLY A C 1
ATOM 511 O O . GLY A 1 67 ? 4.753 -16.542 -3.861 1.00 95.38 67 GLY A O 1
ATOM 512 N N . GLU A 1 68 ? 2.738 -15.795 -4.512 1.00 97.75 68 GLU A N 1
ATOM 513 C CA . GLU A 1 68 ? 3.101 -15.487 -5.894 1.00 97.75 68 GLU A CA 1
ATOM 514 C C . GLU A 1 68 ? 3.042 -13.984 -6.194 1.00 97.75 68 GLU A C 1
ATOM 516 O O . GLU A 1 68 ? 2.238 -13.226 -5.643 1.00 97.75 68 GLU A O 1
ATOM 521 N N . TRP A 1 69 ? 3.939 -13.529 -7.072 1.00 97.69 69 TRP A N 1
ATOM 522 C CA . TRP A 1 69 ? 4.007 -12.135 -7.505 1.00 97.69 69 TRP A CA 1
ATOM 523 C C . TRP A 1 69 ? 3.089 -11.901 -8.701 1.00 97.69 69 TRP A C 1
ATOM 525 O O . TRP A 1 69 ? 3.337 -12.418 -9.790 1.00 97.69 69 TRP A O 1
ATOM 535 N N . HIS A 1 70 ? 2.081 -11.050 -8.526 1.00 96.75 70 HIS A N 1
ATOM 536 C CA . HIS A 1 70 ? 1.139 -10.697 -9.581 1.00 96.75 70 HIS A CA 1
ATOM 537 C C . HIS A 1 70 ? 1.390 -9.280 -10.100 1.00 96.75 70 HIS A C 1
ATOM 539 O O . HIS A 1 70 ? 1.494 -8.346 -9.300 1.00 96.75 70 HIS A O 1
ATOM 545 N N . PRO A 1 71 ? 1.464 -9.080 -11.427 1.00 95.56 71 PRO A N 1
ATOM 546 C CA . PRO A 1 71 ? 1.556 -7.748 -12.004 1.00 95.56 71 PRO A CA 1
ATOM 547 C C . PRO A 1 71 ? 0.255 -6.970 -11.792 1.00 95.56 71 PRO A C 1
ATOM 549 O O . PRO A 1 71 ? -0.837 -7.512 -11.952 1.00 95.56 71 PRO A O 1
ATOM 552 N N . VAL A 1 72 ? 0.377 -5.677 -11.498 1.00 93.69 72 VAL A N 1
ATOM 553 C CA . VAL A 1 72 ? -0.763 -4.759 -11.433 1.00 93.69 72 VAL A CA 1
ATOM 554 C C . VAL A 1 72 ? -0.758 -3.877 -12.674 1.00 93.69 72 VAL A C 1
ATOM 556 O O . VAL A 1 72 ? 0.040 -2.945 -12.788 1.00 93.69 72 VAL A O 1
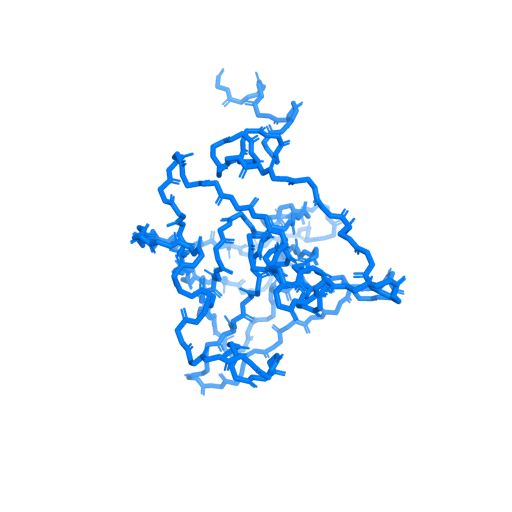ATOM 559 N N . SER A 1 73 ? -1.659 -4.177 -13.608 1.00 85.88 73 SER A N 1
ATOM 560 C CA . SER A 1 73 ? -1.957 -3.323 -14.759 1.00 85.88 73 SER A CA 1
ATOM 561 C C . SER A 1 73 ? -3.039 -2.311 -14.395 1.00 85.88 73 SER A C 1
ATOM 563 O O . SER A 1 73 ? -4.086 -2.690 -13.869 1.00 85.88 73 SER A O 1
ATOM 565 N N . SER A 1 74 ? -2.817 -1.040 -14.716 1.00 82.88 74 SER A N 1
ATOM 566 C CA . SER A 1 74 ? -3.826 0.007 -14.547 1.00 82.88 74 SER A CA 1
ATOM 567 C C . SER A 1 74 ? -4.548 0.233 -15.872 1.00 82.88 74 SER A C 1
ATOM 569 O O . SER A 1 74 ? -3.913 0.334 -16.920 1.00 82.88 74 SER A O 1
ATOM 571 N N . ALA A 1 75 ? -5.879 0.313 -15.839 1.00 88.31 75 ALA A N 1
ATOM 572 C CA . ALA A 1 75 ? -6.635 0.765 -17.002 1.00 88.31 75 ALA A CA 1
ATOM 573 C C . ALA A 1 75 ? -6.274 2.223 -17.328 1.00 88.31 75 ALA A C 1
ATOM 575 O O . ALA A 1 75 ? -5.877 2.992 -16.447 1.00 88.31 75 ALA A O 1
ATOM 576 N N . ARG A 1 76 ? -6.444 2.625 -18.590 1.00 89.69 76 ARG A N 1
ATOM 577 C CA . ARG A 1 76 ? -6.189 4.004 -19.015 1.00 89.69 76 ARG A CA 1
ATOM 578 C C . ARG A 1 76 ? -6.958 5.000 -18.146 1.00 89.69 76 ARG A C 1
ATOM 580 O O . ARG A 1 76 ? -8.179 4.927 -18.056 1.00 89.69 76 ARG A O 1
ATOM 587 N N . GLY A 1 77 ? -6.238 5.945 -17.544 1.00 87.62 77 GLY A N 1
ATOM 588 C CA . GLY A 1 77 ? -6.818 6.982 -16.683 1.00 87.62 77 GLY A CA 1
ATOM 589 C C . GLY A 1 77 ? -7.242 6.503 -15.290 1.00 87.62 77 GLY A C 1
ATOM 590 O O . GLY A 1 77 ? -7.771 7.304 -14.525 1.00 87.62 77 GLY A O 1
ATOM 591 N N . ALA A 1 78 ? -7.010 5.235 -14.941 1.00 93.25 78 ALA A N 1
ATOM 592 C CA . ALA A 1 78 ? -7.300 4.716 -13.612 1.00 93.25 78 ALA A CA 1
ATOM 593 C C . ALA A 1 78 ? -6.166 5.017 -12.622 1.00 93.25 78 ALA A C 1
ATOM 595 O O . ALA A 1 78 ? -4.993 5.111 -12.990 1.00 93.25 78 ALA A O 1
ATOM 596 N N . LEU A 1 79 ? -6.538 5.102 -11.346 1.00 94.88 79 LEU A N 1
ATOM 597 C CA . LEU A 1 79 ? -5.612 5.093 -10.221 1.00 94.88 79 LEU A CA 1
ATOM 598 C C . LEU A 1 79 ? -5.672 3.730 -9.541 1.00 94.88 79 LEU A C 1
ATOM 600 O O . LEU A 1 79 ? -6.751 3.179 -9.322 1.00 94.88 79 LEU A O 1
ATOM 604 N N . THR A 1 80 ? -4.510 3.208 -9.179 1.00 95.81 80 THR A N 1
ATOM 605 C CA . THR A 1 80 ? -4.406 2.044 -8.305 1.00 95.81 80 THR A CA 1
ATOM 606 C C . THR A 1 80 ? -4.418 2.532 -6.861 1.00 95.81 80 THR A C 1
ATOM 608 O O . THR A 1 80 ? -3.582 3.351 -6.487 1.00 95.81 80 THR A O 1
ATOM 611 N N . ILE A 1 81 ? -5.350 2.031 -6.051 1.00 96.81 81 ILE A N 1
ATOM 612 C CA . ILE A 1 81 ? -5.413 2.326 -4.616 1.00 96.81 81 ILE A CA 1
ATOM 613 C C . ILE A 1 81 ? -4.801 1.155 -3.852 1.00 96.81 81 ILE A C 1
ATOM 615 O O . ILE A 1 81 ? -5.245 0.017 -4.009 1.00 96.81 81 ILE A O 1
ATOM 619 N N . ILE A 1 82 ? -3.790 1.434 -3.035 1.00 97.31 82 ILE A N 1
ATOM 620 C CA . ILE A 1 82 ? -3.155 0.464 -2.142 1.00 97.31 82 ILE A CA 1
ATOM 621 C C . ILE A 1 82 ? -3.593 0.804 -0.718 1.00 97.31 82 ILE A C 1
ATOM 623 O O . ILE A 1 82 ? -3.469 1.945 -0.272 1.00 97.31 82 ILE A O 1
ATOM 627 N N . VAL A 1 83 ? -4.150 -0.183 -0.018 1.00 97.94 83 VAL A N 1
ATOM 628 C CA . VAL A 1 83 ? -4.411 -0.071 1.420 1.00 97.94 83 VAL A CA 1
ATOM 629 C C . VAL A 1 83 ? -3.073 -0.125 2.144 1.00 97.94 83 VAL A C 1
ATOM 631 O O . VAL A 1 83 ? -2.279 -1.018 1.864 1.00 97.94 83 VAL A O 1
ATOM 634 N N . ALA A 1 84 ? -2.849 0.800 3.070 1.00 97.69 84 ALA A N 1
ATOM 635 C CA . ALA A 1 84 ? -1.628 0.859 3.858 1.00 97.69 84 ALA A CA 1
ATOM 636 C C . ALA A 1 84 ? -1.849 0.336 5.289 1.00 97.69 84 ALA A C 1
ATOM 638 O O . ALA A 1 84 ? -2.975 0.061 5.728 1.00 97.69 84 ALA A O 1
ATOM 639 N N . ASP A 1 85 ? -0.748 0.173 6.018 1.00 97.81 85 ASP A N 1
ATOM 640 C CA . ASP A 1 85 ? -0.700 -0.583 7.270 1.00 97.81 85 ASP A CA 1
ATOM 641 C C . ASP A 1 85 ? -1.664 -0.067 8.347 1.00 97.81 85 ASP A C 1
ATOM 643 O O . ASP A 1 85 ? -2.250 -0.867 9.078 1.00 97.81 85 ASP A O 1
ATOM 647 N N . GLN A 1 86 ? -1.907 1.246 8.425 1.00 97.88 86 GLN A N 1
ATOM 648 C CA . GLN A 1 86 ? -2.765 1.811 9.472 1.00 97.88 86 GLN A CA 1
ATOM 649 C C . GLN A 1 86 ? -4.233 1.419 9.276 1.00 97.88 86 GLN A C 1
ATOM 651 O O . GLN A 1 86 ? -4.923 1.115 10.247 1.00 97.88 86 GLN A O 1
ATOM 656 N N . VAL A 1 87 ? -4.712 1.329 8.030 1.00 98.25 87 VAL A N 1
ATOM 657 C CA . VAL A 1 87 ? -6.070 0.833 7.750 1.00 98.25 87 VAL A CA 1
ATOM 658 C C . VAL A 1 87 ? -6.171 -0.672 7.998 1.00 98.25 87 VAL A C 1
ATOM 660 O O . VAL A 1 87 ? -7.201 -1.136 8.492 1.00 98.25 87 VAL A O 1
ATOM 663 N N . GLN A 1 88 ? -5.115 -1.443 7.722 1.00 98.38 88 GLN A N 1
ATOM 664 C CA . GLN A 1 88 ? -5.076 -2.856 8.104 1.00 98.38 88 GLN A CA 1
ATOM 665 C C . GLN A 1 88 ? -5.200 -3.017 9.627 1.00 98.38 88 GLN A C 1
ATOM 667 O O . GLN A 1 88 ? -6.036 -3.793 10.081 1.00 98.38 88 GLN A O 1
ATOM 672 N N . ILE A 1 89 ? -4.433 -2.256 10.412 1.00 98.12 89 ILE A N 1
ATOM 673 C CA . ILE A 1 89 ? -4.501 -2.280 11.881 1.00 98.12 89 ILE A CA 1
ATOM 674 C C . ILE A 1 89 ? -5.902 -1.880 12.363 1.00 98.12 89 ILE A C 1
ATOM 676 O O . ILE A 1 89 ? -6.533 -2.633 13.105 1.00 98.12 89 ILE A O 1
ATOM 680 N N . ALA A 1 90 ? -6.422 -0.737 11.901 1.00 98.31 90 ALA A N 1
ATOM 681 C CA . ALA A 1 90 ? -7.718 -0.213 12.333 1.00 98.31 90 ALA A CA 1
ATOM 682 C C . ALA A 1 90 ? -8.891 -1.135 11.978 1.00 98.31 90 ALA A C 1
ATOM 684 O O . ALA A 1 90 ? -9.818 -1.302 12.767 1.00 98.31 90 ALA A O 1
ATOM 685 N N . SER A 1 91 ? -8.839 -1.784 10.814 1.00 98.50 91 SER A N 1
ATOM 686 C CA . SER A 1 91 ? -9.860 -2.748 10.387 1.00 98.50 91 SER A CA 1
ATOM 687 C C . SER A 1 91 ? -9.703 -4.136 11.014 1.00 98.50 91 SER A C 1
ATOM 689 O O . SER A 1 91 ? -10.348 -5.079 10.560 1.00 98.50 91 SER A O 1
ATOM 691 N N . ASN A 1 92 ? -8.823 -4.287 12.011 1.00 97.94 92 ASN A N 1
ATOM 692 C CA . ASN A 1 92 ? -8.455 -5.568 12.606 1.00 97.94 92 ASN A CA 1
ATOM 693 C C . ASN A 1 92 ? -8.109 -6.617 11.534 1.00 97.94 92 ASN A C 1
ATOM 695 O O . ASN A 1 92 ? -8.571 -7.750 11.571 1.00 97.94 92 ASN A O 1
ATOM 699 N N . GLY A 1 93 ? -7.349 -6.224 10.512 1.00 96.88 93 GLY A N 1
ATOM 700 C CA . GLY A 1 93 ? -6.880 -7.108 9.452 1.00 96.88 93 GLY A CA 1
ATOM 701 C C . GLY A 1 93 ? -7.922 -7.497 8.402 1.00 96.88 93 GLY A C 1
ATOM 702 O O . GLY A 1 93 ? -7.607 -8.356 7.578 1.00 96.88 93 GLY A O 1
ATOM 703 N N . ILE A 1 94 ? -9.127 -6.918 8.394 1.00 97.50 94 ILE A N 1
ATOM 704 C CA . ILE A 1 94 ? -10.127 -7.178 7.343 1.00 97.50 94 ILE A CA 1
ATOM 705 C C . ILE A 1 94 ? -9.636 -6.627 6.001 1.00 97.50 94 ILE A C 1
ATOM 707 O O . ILE A 1 94 ? -9.610 -7.350 5.003 1.00 97.50 94 ILE A O 1
ATOM 711 N N . PHE A 1 95 ? -9.183 -5.371 5.977 1.00 98.00 95 PHE A N 1
ATOM 712 C CA . PHE A 1 95 ? -8.428 -4.861 4.840 1.00 98.00 95 PHE A CA 1
ATOM 713 C C . PHE A 1 95 ? -6.967 -5.283 4.959 1.00 98.00 95 PHE A C 1
ATOM 715 O O . PHE A 1 95 ? -6.382 -5.229 6.039 1.00 98.00 95 PHE A O 1
ATOM 722 N N . LYS A 1 96 ? -6.375 -5.704 3.839 1.00 96.31 96 LYS A N 1
ATOM 723 C CA . LYS A 1 96 ? -4.986 -6.160 3.789 1.00 96.31 96 LYS A CA 1
ATOM 724 C C . LYS A 1 96 ? -4.098 -5.095 3.169 1.00 96.31 96 LYS A C 1
ATOM 726 O O . LYS A 1 96 ? -4.403 -4.622 2.078 1.00 96.31 96 LYS A O 1
ATOM 731 N N . SER A 1 97 ? -3.003 -4.785 3.850 1.00 97.62 97 SER A N 1
ATOM 732 C CA . SER A 1 97 ? -1.875 -4.035 3.308 1.00 97.62 97 SER A CA 1
ATOM 733 C C . SER A 1 97 ? -0.960 -5.023 2.578 1.00 97.62 97 SER A C 1
ATOM 735 O O . SER A 1 97 ? -0.367 -5.894 3.225 1.00 97.62 97 SER A O 1
ATOM 737 N N . PRO A 1 98 ? -0.920 -5.011 1.233 1.00 97.00 98 PRO A N 1
ATOM 738 C CA . PRO A 1 98 ? -0.205 -6.029 0.482 1.00 97.00 98 PRO A CA 1
ATOM 739 C C . PRO A 1 98 ? 1.295 -5.731 0.447 1.00 97.00 98 PRO A C 1
ATOM 741 O O . PRO A 1 98 ? 1.718 -4.605 0.172 1.00 97.00 98 PRO A O 1
ATOM 744 N N . LEU A 1 99 ? 2.105 -6.781 0.614 1.00 97.88 99 LEU A N 1
ATOM 745 C CA . LEU A 1 99 ? 3.496 -6.727 0.179 1.00 97.88 99 LEU A CA 1
ATOM 746 C C . LEU A 1 99 ? 3.523 -6.458 -1.322 1.00 97.88 99 LEU A C 1
ATOM 748 O O . LEU A 1 99 ? 2.850 -7.133 -2.105 1.00 97.88 99 LEU A O 1
ATOM 752 N N . HIS A 1 100 ? 4.301 -5.471 -1.723 1.00 97.56 100 HIS A N 1
ATOM 753 C CA . HIS A 1 100 ? 4.418 -5.068 -3.106 1.00 97.56 100 HIS A CA 1
ATOM 754 C C . HIS A 1 100 ? 5.844 -4.615 -3.418 1.00 97.56 100 HIS A C 1
ATOM 756 O O . HIS A 1 100 ? 6.641 -4.331 -2.525 1.00 97.56 100 HIS A O 1
ATOM 762 N N . ARG A 1 101 ? 6.189 -4.611 -4.705 1.00 97.25 101 ARG A N 1
ATOM 763 C CA . ARG A 1 101 ? 7.502 -4.191 -5.207 1.00 97.25 101 ARG A CA 1
ATOM 764 C C . ARG A 1 101 ? 7.367 -3.528 -6.569 1.00 97.25 101 ARG A C 1
ATOM 766 O O . ARG A 1 101 ? 6.388 -3.754 -7.286 1.00 97.25 101 ARG A O 1
ATOM 773 N N . GLY A 1 102 ? 8.376 -2.757 -6.955 1.00 95.94 102 GLY A N 1
ATOM 774 C CA . GLY A 1 102 ? 8.481 -2.203 -8.301 1.00 95.94 102 GLY A CA 1
ATOM 775 C C . GLY A 1 102 ? 9.576 -2.899 -9.083 1.00 95.94 102 GLY A C 1
ATOM 776 O O . GLY A 1 102 ? 10.748 -2.814 -8.723 1.00 95.94 102 GLY A O 1
ATOM 777 N N . VAL A 1 103 ? 9.206 -3.562 -10.171 1.00 96.31 103 VAL A N 1
ATOM 778 C CA . VAL A 1 103 ? 10.145 -4.220 -11.078 1.00 96.31 103 VAL A CA 1
ATOM 779 C C . VAL A 1 103 ? 10.574 -3.289 -12.205 1.00 96.31 103 VAL A C 1
ATOM 781 O O . VAL A 1 103 ? 9.831 -2.403 -12.638 1.00 96.31 103 VAL A O 1
ATOM 784 N N . LEU A 1 104 ? 11.801 -3.498 -12.675 1.00 96.06 104 LEU A N 1
ATOM 785 C CA . LEU A 1 104 ? 12.350 -2.816 -13.838 1.00 96.06 104 LEU A CA 1
ATOM 786 C C . LEU A 1 104 ? 12.038 -3.616 -15.104 1.00 96.06 104 LEU A C 1
ATOM 788 O O . LEU A 1 104 ? 11.727 -4.805 -15.056 1.00 96.06 104 LEU A O 1
ATOM 792 N N . ASN A 1 105 ? 12.150 -2.964 -16.253 1.00 93.81 105 ASN A N 1
ATOM 793 C CA . ASN A 1 105 ? 12.031 -3.611 -17.554 1.00 93.81 105 ASN A CA 1
ATOM 794 C C . ASN A 1 105 ? 13.185 -3.159 -18.461 1.00 93.81 105 ASN A C 1
ATOM 796 O O . ASN A 1 105 ? 13.856 -2.172 -18.160 1.00 93.81 105 ASN A O 1
ATOM 800 N N . LYS A 1 106 ? 13.433 -3.890 -19.550 1.00 95.31 106 LYS A N 1
ATOM 801 C CA . LYS A 1 106 ? 14.592 -3.663 -20.425 1.00 95.31 106 LYS A CA 1
ATOM 802 C C . LYS A 1 106 ? 14.369 -2.601 -21.502 1.00 95.31 106 LYS A C 1
ATOM 804 O O . LYS A 1 106 ? 15.342 -2.078 -22.037 1.00 95.31 106 LYS A O 1
ATOM 809 N N . ASP A 1 107 ? 13.115 -2.278 -21.805 1.00 94.25 107 ASP A N 1
ATOM 810 C CA . ASP A 1 107 ? 12.755 -1.662 -23.086 1.00 94.25 107 ASP A CA 1
ATOM 811 C C . ASP A 1 107 ? 12.178 -0.246 -22.947 1.00 94.25 107 ASP A C 1
ATOM 813 O O . ASP A 1 107 ? 12.321 0.576 -23.850 1.00 94.25 107 ASP A O 1
ATOM 817 N N . LYS A 1 108 ? 11.522 0.063 -21.825 1.00 94.31 108 LYS A N 1
ATOM 818 C CA . LYS A 1 108 ? 10.742 1.287 -21.625 1.00 94.31 108 LYS A CA 1
ATOM 819 C C . LYS A 1 108 ? 11.073 1.973 -20.304 1.00 94.31 108 LYS A C 1
ATOM 821 O O . LYS A 1 108 ? 11.191 1.334 -19.259 1.00 94.31 108 LYS A O 1
ATOM 826 N N . ASN A 1 109 ? 11.124 3.303 -20.340 1.00 94.06 109 ASN A N 1
ATOM 827 C CA . ASN A 1 109 ? 11.055 4.102 -19.120 1.00 94.06 109 ASN A CA 1
ATOM 828 C C . ASN A 1 109 ? 9.689 3.893 -18.456 1.00 94.06 109 ASN A C 1
ATOM 830 O O . ASN A 1 109 ? 8.665 3.836 -19.138 1.00 94.06 109 ASN A O 1
ATOM 834 N N . ARG A 1 110 ? 9.668 3.845 -17.126 1.00 95.00 110 ARG A N 1
ATOM 835 C CA . ARG A 1 110 ? 8.438 3.910 -16.337 1.00 95.00 110 ARG A CA 1
ATOM 836 C C . ARG A 1 110 ? 8.485 5.142 -15.450 1.00 95.00 110 ARG A C 1
ATOM 838 O O . ARG A 1 110 ? 9.424 5.316 -14.683 1.00 95.00 110 ARG A O 1
ATOM 845 N N . VAL A 1 111 ? 7.446 5.963 -15.519 1.00 95.12 111 VAL A N 1
ATOM 846 C CA . VAL A 1 111 ? 7.184 7.010 -14.528 1.00 95.12 111 VAL A CA 1
ATOM 847 C C . VAL A 1 111 ? 5.980 6.579 -13.711 1.00 95.12 111 VAL A C 1
ATOM 849 O O . VAL A 1 111 ? 5.021 6.053 -14.268 1.00 95.12 111 VAL A O 1
ATOM 852 N N . SER A 1 112 ? 6.013 6.795 -12.405 1.00 95.19 112 SER A N 1
ATOM 853 C CA . SER A 1 112 ? 4.824 6.658 -11.569 1.00 95.19 112 SER A CA 1
ATOM 854 C C . SER A 1 112 ? 4.703 7.823 -10.608 1.00 95.19 112 SER A C 1
ATOM 856 O O . SER A 1 112 ? 5.712 8.295 -10.089 1.00 95.19 112 SER A O 1
ATOM 858 N N . ILE A 1 113 ? 3.471 8.243 -10.343 1.00 96.62 113 ILE A N 1
ATOM 859 C CA . ILE A 1 113 ? 3.159 9.287 -9.368 1.00 96.62 113 ILE A CA 1
ATOM 860 C C . ILE A 1 113 ? 2.395 8.618 -8.233 1.00 96.62 113 ILE A C 1
ATOM 862 O O . ILE A 1 113 ? 1.342 8.030 -8.472 1.00 96.62 113 ILE A O 1
ATOM 866 N N . LEU A 1 114 ? 2.935 8.681 -7.021 1.00 96.50 114 LEU A N 1
ATOM 867 C CA . LEU A 1 114 ? 2.281 8.186 -5.817 1.00 96.50 114 LEU A CA 1
ATOM 868 C C . LEU A 1 114 ? 1.861 9.362 -4.948 1.00 96.50 114 LEU A C 1
ATOM 870 O O . LEU A 1 114 ? 2.640 10.287 -4.737 1.00 96.50 114 LEU A O 1
ATOM 874 N N . SER A 1 115 ? 0.645 9.296 -4.423 1.00 97.69 115 SER A N 1
ATOM 875 C CA . SER A 1 115 ? 0.179 10.145 -3.336 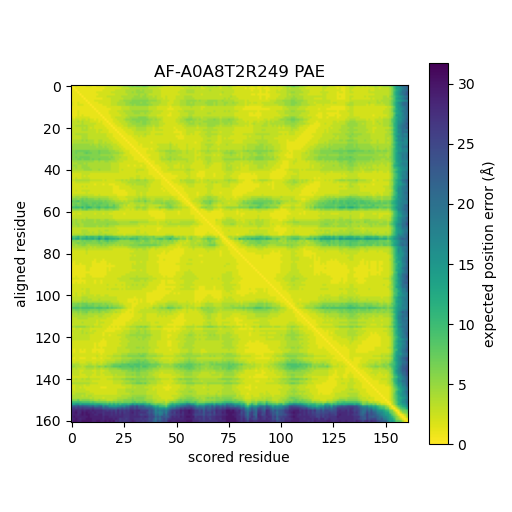1.00 97.69 115 SER A CA 1
ATOM 876 C C . SER A 1 115 ? -0.065 9.283 -2.109 1.00 97.69 115 SER A C 1
ATOM 878 O O . SER A 1 115 ? -0.958 8.439 -2.126 1.00 97.69 115 SER A O 1
ATOM 880 N N . PHE A 1 116 ? 0.691 9.532 -1.048 1.00 95.00 116 PHE A N 1
ATOM 881 C CA . PHE A 1 116 ? 0.549 8.875 0.247 1.00 95.00 116 PHE A CA 1
ATOM 882 C C . PHE A 1 116 ? -0.297 9.737 1.178 1.00 95.00 116 PHE A C 1
ATOM 884 O O . PHE A 1 116 ? -0.116 10.957 1.217 1.00 95.00 116 PHE A O 1
ATOM 891 N N . TYR A 1 117 ? -1.181 9.102 1.944 1.00 97.06 117 TYR A N 1
ATOM 892 C CA . TYR A 1 117 ? -1.927 9.737 3.030 1.00 97.06 117 TYR A CA 1
ATOM 893 C C . TYR A 1 117 ? -1.402 9.203 4.360 1.00 97.06 117 TYR A C 1
ATOM 895 O O . TYR A 1 117 ? -1.698 8.074 4.757 1.00 97.06 117 TYR A O 1
ATOM 903 N N . GLN A 1 118 ? -0.566 10.004 5.013 1.00 95.50 118 GLN A N 1
ATOM 904 C CA . GLN A 1 118 ? 0.132 9.655 6.247 1.00 95.50 118 GLN A CA 1
ATOM 905 C C . GLN A 1 118 ? -0.555 10.311 7.444 1.00 95.50 118 GLN A C 1
ATOM 907 O O . GLN A 1 118 ? -1.132 11.388 7.321 1.00 95.50 118 GLN A O 1
ATOM 912 N N . LEU A 1 119 ? -0.501 9.663 8.603 1.00 96.81 119 LEU A N 1
ATOM 913 C CA . LEU A 1 119 ? -1.150 10.154 9.816 1.00 96.81 119 LEU A CA 1
ATOM 914 C C . LEU A 1 119 ? -0.244 11.151 10.547 1.00 96.81 119 LEU A C 1
ATOM 916 O O . LEU A 1 119 ? 0.968 11.199 10.321 1.00 96.81 119 LEU A O 1
ATOM 920 N N . ASN A 1 120 ? -0.818 11.898 11.489 1.00 96.81 120 ASN A N 1
ATOM 921 C CA . ASN A 1 120 ? -0.023 12.596 12.494 1.00 96.81 120 ASN A CA 1
ATOM 922 C C . ASN A 1 120 ? 0.915 11.595 13.219 1.00 96.81 120 ASN A C 1
ATOM 924 O O . ASN A 1 120 ? 0.445 10.535 13.636 1.00 96.81 120 ASN A O 1
ATOM 928 N N . PRO A 1 121 ? 2.213 11.907 13.419 1.00 96.19 121 PRO A N 1
ATOM 929 C CA . PRO A 1 121 ? 3.160 11.042 14.135 1.00 96.19 121 PRO A CA 1
ATOM 930 C C . PRO A 1 121 ? 2.669 10.535 15.500 1.00 96.19 121 PRO A C 1
ATOM 932 O O . PRO A 1 121 ? 2.990 9.413 15.896 1.00 96.19 121 PRO A O 1
ATOM 935 N N . GLU A 1 122 ? 1.882 11.346 16.212 1.00 96.88 122 GLU A N 1
ATOM 936 C CA . GLU A 1 122 ? 1.325 11.020 17.527 1.00 96.88 122 GLU A CA 1
ATOM 937 C C . GLU A 1 122 ? -0.042 10.329 17.477 1.00 96.88 122 GLU A C 1
ATOM 939 O O . GLU A 1 122 ? -0.562 9.965 18.536 1.00 96.88 122 GLU A O 1
ATOM 944 N N . GLN A 1 123 ? -0.620 10.131 16.287 1.00 97.94 123 GLN A N 1
ATOM 945 C CA . GLN A 1 123 ? -1.884 9.421 16.138 1.00 97.94 123 GLN A CA 1
ATOM 946 C C . GLN A 1 123 ? -1.719 7.988 16.640 1.00 97.94 123 GLN A C 1
ATOM 948 O O . GLN A 1 123 ? -0.857 7.245 16.163 1.00 97.94 123 GLN A O 1
ATOM 953 N N . LEU A 1 124 ? -2.541 7.614 17.619 1.00 98.00 124 LEU A N 1
ATOM 954 C CA . LEU A 1 124 ? -2.610 6.256 18.139 1.00 98.00 124 LEU A CA 1
ATOM 955 C C . LEU A 1 124 ? -3.625 5.473 17.308 1.00 98.00 124 LEU A C 1
ATOM 957 O O . LEU A 1 124 ? -4.797 5.836 17.275 1.00 98.00 124 LEU A O 1
ATOM 961 N N . VAL A 1 125 ? -3.176 4.399 16.667 1.00 98.06 125 VAL A N 1
ATOM 962 C CA . VAL A 1 125 ? -4.026 3.523 15.859 1.00 98.06 125 VAL A CA 1
ATOM 963 C C . VAL A 1 125 ? -4.143 2.172 16.545 1.00 98.06 125 VAL A C 1
ATOM 965 O O . VAL A 1 125 ? -3.149 1.580 16.967 1.00 98.06 125 VAL A O 1
ATOM 968 N N . SER A 1 126 ? -5.369 1.674 16.649 1.00 97.56 126 SER A N 1
ATOM 969 C CA . SER A 1 126 ? -5.700 0.355 17.185 1.00 97.56 126 SER A CA 1
ATOM 970 C C . SER A 1 126 ? -6.831 -0.263 16.368 1.00 97.56 126 SER A C 1
ATOM 972 O O . SER A 1 126 ? -7.533 0.471 15.666 1.00 97.56 126 SER A O 1
ATOM 974 N N . PRO A 1 127 ? -7.058 -1.586 16.468 1.00 98.44 127 PRO A N 1
ATOM 975 C CA . PRO A 1 127 ? -8.292 -2.183 15.975 1.00 98.44 127 PRO A CA 1
ATOM 976 C C . PRO A 1 127 ? -9.513 -1.414 16.492 1.00 98.44 127 PRO A C 1
ATOM 978 O O . PRO A 1 127 ? -9.578 -1.079 17.677 1.00 98.44 127 PRO A O 1
ATOM 981 N N . LEU A 1 128 ? -10.450 -1.102 15.597 1.00 98.25 128 LEU A N 1
ATOM 982 C CA . LEU A 1 128 ? -11.707 -0.448 15.950 1.00 98.25 128 LEU A CA 1
ATOM 983 C C . LEU A 1 128 ? -12.531 -1.369 16.847 1.00 98.25 128 LEU A C 1
ATOM 985 O O . LEU A 1 128 ? -12.741 -2.532 16.502 1.00 98.25 128 LEU A O 1
ATOM 989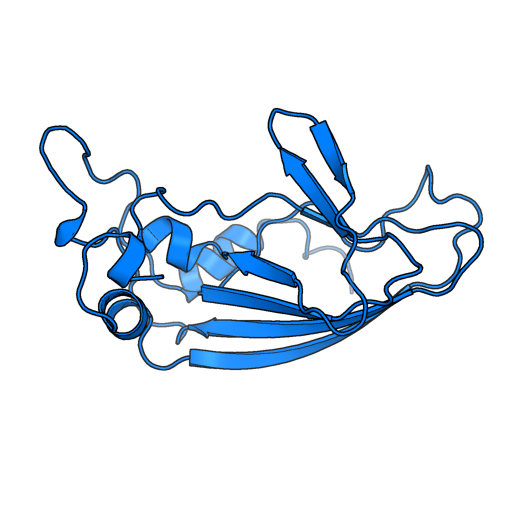 N N . GLU A 1 129 ? -13.028 -0.840 17.964 1.00 97.19 129 GLU A N 1
ATOM 990 C CA . GLU A 1 129 ? -13.820 -1.606 18.936 1.00 97.19 129 GLU A CA 1
ATOM 991 C C . GLU A 1 129 ? -15.061 -2.240 18.298 1.00 97.19 129 GLU A C 1
ATOM 993 O O . GLU A 1 129 ? -15.396 -3.378 18.615 1.00 97.19 129 GLU A O 1
ATOM 998 N N . ASP A 1 130 ? -15.665 -1.561 17.316 1.00 97.19 130 ASP A N 1
ATOM 999 C CA . ASP A 1 130 ? -16.813 -2.049 16.541 1.00 97.19 130 ASP A CA 1
ATOM 1000 C C . ASP A 1 130 ? -16.541 -3.373 15.793 1.00 97.19 130 ASP A C 1
ATOM 1002 O O . ASP A 1 130 ? -17.473 -4.065 15.383 1.00 97.19 130 ASP A O 1
ATOM 1006 N N . LEU A 1 131 ? -15.266 -3.718 15.577 1.00 97.44 131 LEU A N 1
ATOM 1007 C CA . LEU A 1 131 ? -14.815 -4.898 14.829 1.00 97.44 131 LEU A CA 1
ATOM 1008 C C . LEU A 1 131 ? -14.237 -5.996 15.736 1.00 97.44 131 LEU A C 1
ATOM 1010 O O . LEU A 1 131 ? -13.763 -7.028 15.243 1.00 97.44 131 LEU A O 1
ATOM 1014 N N . ILE A 1 132 ? -14.257 -5.779 17.053 1.00 97.44 132 ILE A N 1
ATOM 1015 C CA . ILE A 1 132 ? -13.755 -6.719 18.052 1.00 97.44 132 ILE A CA 1
ATOM 1016 C C . ILE A 1 132 ? -14.926 -7.493 18.661 1.00 97.44 132 ILE A C 1
ATOM 1018 O O . ILE A 1 132 ? -15.950 -6.932 19.040 1.00 97.44 132 ILE A O 1
ATOM 1022 N N . SER A 1 133 ? -14.767 -8.808 18.787 1.00 95.88 133 SER A N 1
ATOM 1023 C CA . SER A 1 133 ? -15.700 -9.680 19.508 1.00 95.88 133 SER A CA 1
ATOM 1024 C C . SER A 1 133 ? -14.983 -10.923 20.030 1.00 95.88 133 SER A C 1
ATOM 1026 O O . SER A 1 133 ? -13.841 -11.180 19.655 1.00 95.88 133 SER A O 1
ATOM 1028 N N . ASP A 1 134 ? -15.668 -11.760 20.811 1.00 95.38 134 ASP A N 1
ATOM 1029 C CA . ASP A 1 134 ? -15.129 -13.059 21.248 1.00 95.38 134 ASP A CA 1
ATOM 1030 C C . ASP A 1 134 ? -14.705 -13.950 20.065 1.00 95.38 134 ASP A C 1
ATOM 1032 O O . ASP A 1 134 ? -13.753 -14.722 20.159 1.00 95.38 134 ASP A O 1
ATOM 1036 N N . SER A 1 135 ? -15.394 -13.821 18.925 1.00 94.94 135 SER A N 1
ATOM 1037 C CA . SER A 1 135 ? -15.090 -14.554 17.687 1.00 94.94 135 SER A CA 1
ATOM 1038 C C . SER A 1 135 ? -14.030 -13.886 16.800 1.00 94.94 135 SER A C 1
ATOM 1040 O O . SER A 1 135 ? -13.517 -14.512 15.877 1.00 94.94 135 SER A O 1
ATOM 1042 N N . SER A 1 136 ? -13.700 -12.623 17.077 1.00 94.25 136 SER A N 1
ATOM 1043 C CA . SER A 1 136 ? -12.736 -11.803 16.339 1.00 94.25 136 SER A CA 1
ATOM 1044 C C . SER A 1 136 ? -11.968 -10.925 17.336 1.00 94.25 136 SER A C 1
ATOM 1046 O O . SER A 1 136 ? -12.257 -9.730 17.461 1.00 94.25 136 SER A O 1
ATOM 1048 N N . PRO A 1 137 ? -11.039 -11.511 18.116 1.00 96.44 137 PRO A N 1
ATOM 1049 C CA . PRO A 1 137 ? -10.260 -10.767 19.099 1.00 96.44 137 PRO A CA 1
ATOM 1050 C C . PRO A 1 137 ? -9.314 -9.760 18.414 1.00 96.44 137 PRO A C 1
ATOM 1052 O O . PRO A 1 137 ? -9.034 -9.880 17.215 1.00 96.44 137 PRO A O 1
ATOM 1055 N N . PRO A 1 138 ? -8.789 -8.764 19.150 1.00 97.25 138 PRO A N 1
ATOM 1056 C CA . PRO A 1 138 ? -7.838 -7.812 18.586 1.00 97.25 138 PRO A CA 1
ATOM 1057 C C . PRO A 1 138 ? -6.551 -8.526 18.151 1.00 97.25 138 PRO A C 1
ATOM 1059 O O . PRO A 1 138 ? -5.864 -9.144 18.965 1.00 97.25 138 PRO A O 1
ATOM 1062 N N . MET A 1 139 ? -6.208 -8.420 16.867 1.00 97.69 139 MET A N 1
ATOM 1063 C CA . MET A 1 139 ? -4.982 -9.000 16.300 1.00 97.69 139 MET A CA 1
ATOM 1064 C C . MET A 1 139 ? -3.770 -8.069 16.403 1.00 97.69 139 MET A C 1
ATOM 1066 O O . MET A 1 139 ? -2.635 -8.513 16.241 1.00 97.69 139 MET A O 1
ATOM 1070 N N . TYR A 1 140 ? -4.002 -6.784 16.668 1.00 96.75 140 TYR A N 1
ATOM 1071 C CA . TYR A 1 140 ? -2.970 -5.753 16.713 1.00 96.75 140 TYR A CA 1
ATOM 1072 C C . TYR A 1 140 ? -3.022 -5.008 18.043 1.00 96.75 140 TYR A C 1
ATOM 1074 O O . TYR A 1 140 ? -4.097 -4.760 18.590 1.00 96.75 140 TYR A O 1
ATOM 1082 N N . GLN A 1 141 ? -1.850 -4.631 18.548 1.00 95.50 141 GLN A N 1
ATOM 1083 C CA . GLN A 1 141 ? -1.737 -3.745 19.702 1.00 95.50 141 GLN A CA 1
ATOM 1084 C C . GLN A 1 141 ? -1.870 -2.283 19.257 1.00 95.50 141 GLN A C 1
ATOM 1086 O O . GLN A 1 141 ? -1.451 -1.960 18.141 1.00 95.50 141 GLN A O 1
ATOM 1091 N N . PRO A 1 142 ? -2.403 -1.389 20.109 1.00 96.81 142 PRO A N 1
ATOM 1092 C CA . PRO A 1 142 ? -2.358 0.042 19.848 1.00 96.81 142 PRO A CA 1
ATOM 1093 C C . PRO A 1 142 ? -0.917 0.508 19.611 1.00 96.81 142 PRO A C 1
ATOM 1095 O O . PRO A 1 142 ? -0.031 0.228 20.418 1.00 96.81 142 PRO A O 1
ATOM 1098 N N . THR A 1 143 ? -0.683 1.233 18.521 1.00 95.12 143 THR A N 1
ATOM 1099 C CA . THR A 1 143 ? 0.637 1.768 18.165 1.00 95.12 143 THR A CA 1
ATOM 1100 C C . THR A 1 143 ? 0.516 3.214 17.723 1.00 95.12 143 THR A C 1
ATOM 1102 O O . THR A 1 143 ? -0.444 3.586 17.048 1.00 95.12 143 THR A O 1
ATOM 1105 N N . ARG A 1 144 ? 1.489 4.055 18.088 1.00 97.44 144 ARG A N 1
ATOM 1106 C CA . ARG A 1 144 ? 1.586 5.386 17.479 1.00 97.44 144 ARG A CA 1
ATOM 1107 C C . ARG A 1 144 ? 2.101 5.240 16.057 1.00 97.44 144 ARG A C 1
ATOM 1109 O O . ARG A 1 144 ? 2.923 4.360 15.782 1.00 97.44 144 ARG A O 1
ATOM 1116 N N . PHE A 1 145 ? 1.657 6.127 15.174 1.00 96.75 145 PHE A N 1
ATOM 1117 C CA . PHE A 1 145 ? 2.081 6.117 13.779 1.00 96.75 145 PHE A CA 1
ATOM 1118 C C . PHE A 1 145 ? 3.607 6.198 13.638 1.00 96.75 145 PHE A C 1
ATOM 1120 O O . PHE A 1 145 ? 4.191 5.400 12.909 1.00 96.75 145 PHE A O 1
ATOM 1127 N N . LYS A 1 146 ? 4.270 7.089 14.389 1.00 96.06 146 LYS A N 1
ATOM 1128 C CA . LYS A 1 146 ? 5.737 7.239 14.355 1.00 96.06 146 LYS A CA 1
ATOM 1129 C C . LYS A 1 146 ? 6.494 5.973 14.768 1.00 96.06 146 LYS A C 1
ATOM 1131 O O . LYS A 1 146 ? 7.524 5.661 14.179 1.00 96.06 146 LYS A O 1
ATOM 1136 N N . ASP A 1 147 ? 5.974 5.239 15.752 1.00 95.69 147 ASP A N 1
ATOM 1137 C CA . ASP A 1 147 ? 6.629 4.043 16.286 1.00 95.69 147 ASP A CA 1
ATOM 1138 C C . ASP A 1 147 ? 6.525 2.906 15.260 1.00 95.69 147 ASP A C 1
ATOM 1140 O O . ASP A 1 147 ? 7.504 2.214 14.979 1.00 95.69 147 ASP A O 1
ATOM 1144 N N . HIS A 1 148 ? 5.356 2.778 14.620 1.00 93.56 148 HIS A N 1
ATOM 1145 C CA . HIS A 1 148 ? 5.153 1.858 13.505 1.00 93.56 148 HIS A CA 1
ATOM 1146 C C . HIS A 1 148 ? 6.033 2.223 12.302 1.00 93.56 148 HIS A C 1
ATOM 1148 O O . HIS A 1 148 ? 6.676 1.357 11.714 1.00 93.56 148 HIS A O 1
ATOM 1154 N N . GLU A 1 149 ? 6.085 3.505 11.932 1.00 92.19 149 GLU A N 1
ATOM 1155 C CA . GLU A 1 149 ? 6.913 3.985 10.826 1.00 92.19 149 GLU A CA 1
ATOM 1156 C C . GLU A 1 149 ? 8.402 3.694 11.066 1.00 92.19 149 GLU A C 1
ATOM 1158 O O . GLU A 1 149 ? 9.102 3.241 10.160 1.00 92.19 149 GLU A O 1
ATOM 1163 N N . GLN A 1 150 ? 8.892 3.892 12.292 1.00 91.00 150 GLN A N 1
ATOM 1164 C CA . GLN A 1 150 ? 10.269 3.574 12.657 1.00 91.00 150 GLN A CA 1
ATOM 1165 C C . GLN A 1 150 ? 10.544 2.064 12.620 1.00 91.00 150 GLN A C 1
ATOM 1167 O O . GLN A 1 150 ? 11.594 1.651 12.127 1.00 91.00 150 GLN A O 1
ATOM 1172 N N . ALA A 1 151 ? 9.608 1.239 13.097 1.00 88.19 151 ALA A N 1
ATOM 1173 C CA . ALA A 1 151 ? 9.732 -0.217 13.048 1.00 88.19 151 ALA A CA 1
ATOM 1174 C C . ALA A 1 151 ? 9.750 -0.748 11.603 1.00 88.19 151 ALA A C 1
ATOM 1176 O O . ALA A 1 151 ? 10.563 -1.614 11.276 1.00 88.19 151 ALA A O 1
ATOM 1177 N N . ALA A 1 152 ? 8.919 -0.183 10.721 1.00 81.56 152 ALA A N 1
ATOM 1178 C CA . ALA A 1 152 ? 8.900 -0.504 9.292 1.00 81.56 152 ALA A CA 1
ATOM 1179 C C . ALA A 1 152 ? 10.211 -0.113 8.577 1.00 81.56 152 ALA A C 1
ATOM 1181 O 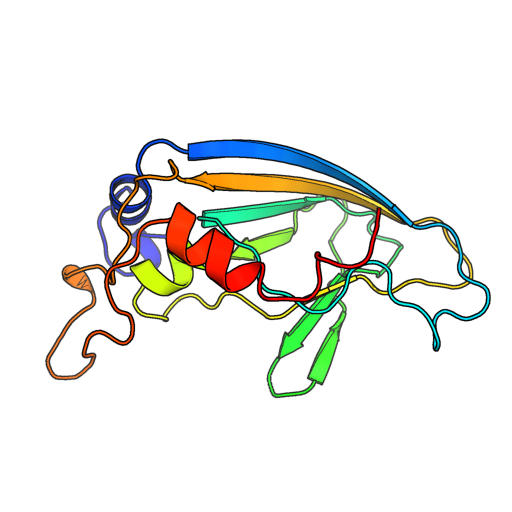O . ALA A 1 152 ? 10.583 -0.727 7.581 1.00 81.56 152 ALA A O 1
ATOM 1182 N N . LYS A 1 153 ? 10.949 0.867 9.116 1.00 69.62 153 LYS A N 1
ATOM 1183 C CA . LYS A 1 153 ? 12.266 1.326 8.635 1.00 69.62 153 LYS A CA 1
ATOM 1184 C C . LYS A 1 153 ? 13.463 0.542 9.224 1.00 69.62 153 LYS A C 1
ATOM 1186 O O . LYS A 1 153 ? 14.590 1.030 9.127 1.00 69.62 153 LYS A O 1
ATOM 1191 N N . GLY A 1 154 ? 13.252 -0.632 9.844 1.00 46.88 154 GLY A N 1
ATOM 1192 C CA . GLY A 1 154 ? 14.290 -1.475 10.478 1.00 46.88 154 GLY A CA 1
ATOM 1193 C C . GLY A 1 154 ? 15.554 -1.736 9.623 1.00 46.88 154 GLY A C 1
ATOM 1194 O O . GLY A 1 154 ? 15.537 -1.515 8.417 1.00 46.88 154 GLY A O 1
ATOM 1195 N N . PRO A 1 155 ? 16.676 -2.184 10.232 1.00 34.94 155 PRO A N 1
ATOM 1196 C CA . PRO A 1 155 ? 18.058 -1.735 9.981 1.00 34.94 155 PRO A CA 1
ATOM 1197 C C . PRO A 1 155 ? 18.633 -2.074 8.592 1.00 34.94 155 PRO A C 1
ATOM 1199 O O . PRO A 1 155 ? 19.577 -2.849 8.460 1.00 34.94 155 PRO A O 1
ATOM 1202 N N . LEU A 1 156 ? 18.101 -1.441 7.551 1.00 36.50 156 LEU A N 1
ATOM 1203 C CA . LEU A 1 156 ? 18.607 -1.498 6.177 1.00 36.50 156 LEU A CA 1
ATOM 1204 C C . LEU A 1 156 ? 18.866 -0.105 5.575 1.00 36.50 156 LEU A C 1
ATOM 1206 O O . LEU A 1 156 ? 19.296 -0.005 4.432 1.00 36.50 156 LEU A O 1
ATOM 1210 N N . SER A 1 157 ? 18.702 0.973 6.350 1.00 35.19 157 SER A N 1
ATOM 1211 C CA . SER A 1 157 ? 18.986 2.354 5.920 1.00 35.19 157 SER A CA 1
ATOM 1212 C C . SER A 1 157 ? 20.280 2.960 6.492 1.00 35.19 157 SER A C 1
ATOM 1214 O O . SER A 1 157 ? 20.602 4.101 6.182 1.00 35.19 157 SER A O 1
ATOM 1216 N N . ALA A 1 158 ? 21.062 2.218 7.287 1.00 28.28 158 A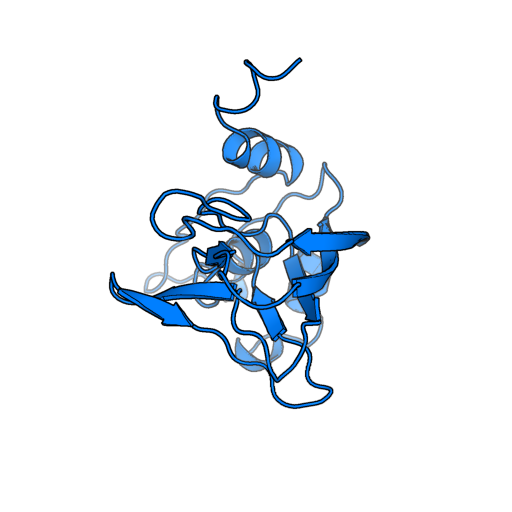LA A N 1
ATOM 1217 C CA . ALA A 1 158 ? 22.256 2.757 7.958 1.00 28.28 158 ALA A CA 1
ATOM 1218 C C . ALA A 1 158 ? 23.558 2.738 7.123 1.00 28.28 158 ALA A C 1
ATOM 1220 O O . ALA A 1 158 ? 24.571 3.233 7.600 1.00 28.28 158 ALA A O 1
ATOM 1221 N N . ASN A 1 159 ? 23.554 2.205 5.894 1.00 27.62 159 ASN A N 1
ATOM 1222 C CA . ASN A 1 159 ? 24.757 2.090 5.050 1.00 27.62 159 ASN A CA 1
ATOM 1223 C C . ASN A 1 159 ? 24.569 2.691 3.646 1.00 27.62 159 ASN A C 1
ATOM 1225 O O . ASN A 1 159 ? 24.935 2.077 2.644 1.00 27.62 159 ASN A O 1
ATOM 1229 N N . ALA A 1 160 ? 23.997 3.891 3.560 1.00 31.80 160 ALA A N 1
ATOM 1230 C CA . ALA A 1 160 ? 24.018 4.678 2.328 1.00 31.80 160 ALA A CA 1
ATOM 1231 C C . ALA A 1 160 ? 24.055 6.183 2.631 1.00 31.80 160 ALA A C 1
ATOM 1233 O O . ALA A 1 160 ? 23.073 6.897 2.438 1.00 31.80 160 ALA A O 1
ATOM 1234 N N . SER A 1 161 ? 25.209 6.650 3.104 1.00 33.94 161 SER A N 1
ATOM 1235 C CA . SER A 1 161 ? 25.687 8.030 2.949 1.00 33.94 161 SER A CA 1
ATOM 1236 C C . SER A 1 161 ? 27.193 8.060 3.143 1.00 33.94 161 SER A C 1
ATOM 1238 O O . SER A 1 161 ? 27.622 7.548 4.203 1.00 33.94 161 SER A O 1
#